Protein AF-A0A9E3YED6-F1 (afdb_monomer_lite)

Structure (mmCIF, N/CA/C/O backbone):
data_AF-A0A9E3YED6-F1
#
_entry.id   AF-A0A9E3YED6-F1
#
loop_
_atom_site.group_PDB
_atom_site.id
_atom_site.type_symbol
_atom_site.label_atom_id
_atom_site.label_alt_id
_atom_site.label_comp_id
_atom_site.label_asym_id
_atom_site.label_entity_id
_atom_site.label_seq_id
_atom_site.pdbx_PDB_ins_code
_atom_site.Cartn_x
_atom_site.Cartn_y
_atom_site.Cartn_z
_atom_site.occupancy
_atom_site.B_iso_or_equiv
_atom_site.auth_seq_id
_atom_site.auth_comp_id
_atom_site.auth_asym_id
_atom_site.auth_atom_id
_atom_site.pdbx_PDB_model_num
ATOM 1 N N . ASP A 1 1 ? 3.128 -20.786 -3.551 1.00 67.00 1 ASP A N 1
ATOM 2 C CA . ASP A 1 1 ? 2.257 -20.508 -2.385 1.00 67.00 1 ASP A CA 1
ATOM 3 C C . ASP A 1 1 ? 2.873 -20.641 -0.993 1.00 67.00 1 ASP A C 1
ATOM 5 O O . ASP A 1 1 ? 2.436 -19.907 -0.114 1.00 67.00 1 ASP A O 1
ATOM 9 N N . GLY A 1 2 ? 3.893 -21.478 -0.751 1.00 94.00 2 GLY A N 1
ATOM 10 C CA . GLY A 1 2 ? 4.405 -21.718 0.614 1.00 94.00 2 GLY A CA 1
ATOM 11 C C . GLY A 1 2 ? 4.853 -20.470 1.399 1.00 94.00 2 GLY A C 1
ATOM 12 O O . GLY A 1 2 ? 4.398 -20.253 2.518 1.00 94.00 2 GLY A O 1
ATOM 13 N N . PHE A 1 3 ? 5.691 -19.607 0.812 1.00 95.94 3 PHE A N 1
ATOM 14 C CA . PHE A 1 3 ? 6.208 -18.424 1.520 1.00 95.94 3 PHE A CA 1
ATOM 15 C C . PHE A 1 3 ? 5.111 -17.406 1.867 1.00 95.94 3 PHE A C 1
ATOM 17 O O . PHE A 1 3 ? 5.049 -16.913 2.990 1.00 95.94 3 PHE A O 1
ATOM 24 N N . ARG A 1 4 ? 4.188 -17.143 0.931 1.00 94.62 4 ARG A N 1
ATOM 25 C CA . ARG A 1 4 ? 3.044 -16.248 1.163 1.00 94.62 4 ARG A CA 1
ATOM 26 C C . ARG A 1 4 ? 2.175 -16.746 2.320 1.00 94.62 4 ARG A C 1
ATOM 28 O O . ARG A 1 4 ? 1.774 -15.942 3.157 1.00 94.62 4 ARG A O 1
ATOM 35 N N . ALA A 1 5 ? 1.904 -18.052 2.378 1.00 96.25 5 ALA A N 1
ATOM 36 C CA . ALA A 1 5 ? 1.136 -18.652 3.4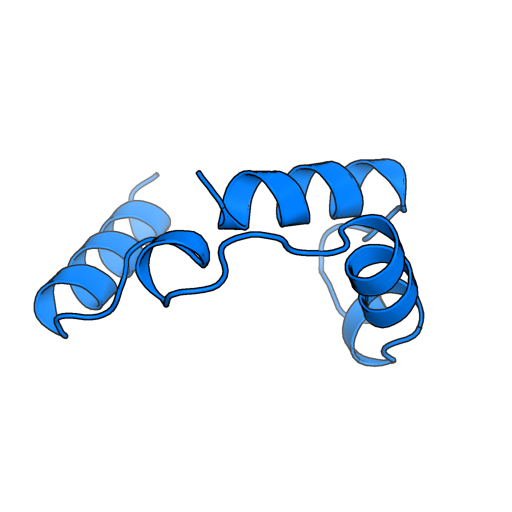66 1.00 96.25 5 ALA A CA 1
ATOM 37 C C . ALA A 1 5 ? 1.860 -18.521 4.816 1.00 96.25 5 ALA A C 1
ATOM 39 O O . ALA A 1 5 ? 1.240 -18.129 5.799 1.00 96.25 5 ALA A O 1
ATOM 40 N N . HIS A 1 6 ? 3.176 -18.756 4.850 1.00 97.31 6 HIS A N 1
ATOM 41 C CA . HIS A 1 6 ? 3.981 -18.573 6.059 1.00 97.31 6 HIS A CA 1
ATOM 42 C C . HIS A 1 6 ? 3.926 -17.131 6.589 1.00 97.31 6 HIS A C 1
ATOM 44 O O . HIS A 1 6 ? 3.698 -16.922 7.778 1.00 97.31 6 HIS A O 1
ATOM 50 N N . VAL A 1 7 ? 4.058 -16.129 5.710 1.00 96.44 7 VAL A N 1
ATOM 51 C CA . VAL A 1 7 ? 3.937 -14.711 6.098 1.00 96.44 7 VAL A CA 1
ATOM 52 C C . VAL A 1 7 ? 2.540 -14.407 6.644 1.00 96.44 7 VAL A C 1
ATOM 54 O O . VAL A 1 7 ? 2.419 -13.749 7.674 1.00 96.44 7 VAL A O 1
ATOM 57 N N . ARG A 1 8 ? 1.479 -14.918 6.003 1.00 94.31 8 ARG A N 1
ATOM 58 C CA . ARG A 1 8 ? 0.096 -14.740 6.481 1.00 94.31 8 ARG A CA 1
ATOM 59 C C . ARG A 1 8 ? -0.128 -15.380 7.854 1.00 94.31 8 ARG A C 1
ATOM 61 O O . ARG A 1 8 ? -0.721 -14.732 8.711 1.00 94.31 8 ARG A O 1
ATOM 68 N N . GLN A 1 9 ? 0.391 -16.586 8.089 1.00 96.69 9 GLN A N 1
ATOM 69 C CA . GLN A 1 9 ? 0.332 -17.226 9.405 1.00 96.69 9 GLN A CA 1
ATOM 70 C C . GLN A 1 9 ? 1.073 -16.393 10.453 1.00 96.69 9 GLN A C 1
ATOM 72 O O . GLN A 1 9 ? 0.539 -16.136 11.524 1.00 96.69 9 GLN A O 1
ATOM 77 N N . ARG A 1 10 ? 2.265 -15.884 10.120 1.00 97.38 10 ARG A N 1
ATOM 78 C CA . ARG A 1 10 ? 3.049 -15.065 11.048 1.00 97.38 10 ARG A CA 1
ATOM 79 C C . ARG A 1 10 ? 2.342 -13.764 11.438 1.00 97.38 10 ARG A C 1
ATOM 81 O O . ARG A 1 10 ? 2.433 -13.359 12.592 1.00 97.38 10 ARG A O 1
ATOM 88 N N . ILE A 1 11 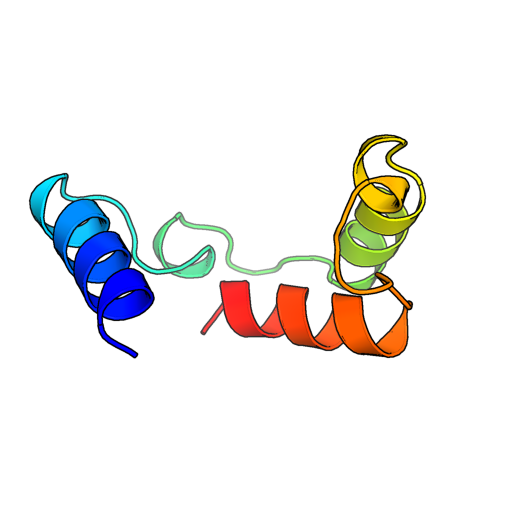? 1.651 -13.116 10.499 1.00 96.50 11 ILE A N 1
ATOM 89 C CA . ILE A 1 11 ? 0.815 -11.935 10.774 1.00 96.50 11 ILE A CA 1
ATOM 90 C C . ILE A 1 11 ? -0.293 -12.295 11.777 1.00 96.50 11 ILE A C 1
ATOM 92 O O . ILE A 1 11 ? -0.492 -11.562 12.746 1.00 96.50 11 ILE A O 1
ATOM 96 N N . ALA A 1 12 ? -0.958 -13.440 11.590 1.00 96.06 12 ALA A N 1
ATOM 97 C CA . ALA A 1 12 ? -2.002 -13.919 12.496 1.00 96.06 12 ALA A CA 1
ATOM 98 C C . ALA A 1 12 ? -1.460 -14.269 13.894 1.00 96.06 12 ALA A C 1
ATOM 100 O O . ALA A 1 12 ? -2.064 -13.879 14.890 1.00 96.06 12 ALA A O 1
ATOM 101 N N . ASP A 1 13 ? -0.298 -14.923 13.983 1.00 97.88 13 ASP A N 1
ATOM 102 C CA . ASP A 1 13 ? 0.345 -15.280 15.259 1.00 97.88 13 ASP A CA 1
ATOM 103 C C . ASP A 1 13 ? 0.705 -14.043 16.102 1.00 97.88 13 ASP A C 1
ATOM 105 O O . ASP A 1 13 ? 0.748 -14.109 17.329 1.00 97.88 13 ASP A O 1
ATOM 109 N N . LEU A 1 14 ? 0.970 -12.907 15.447 1.00 97.62 14 LEU A N 1
ATOM 110 C CA . LEU A 1 14 ? 1.242 -11.621 16.095 1.00 97.62 14 LEU A CA 1
ATOM 111 C C . LEU A 1 14 ? -0.034 -10.846 16.463 1.00 97.62 14 LEU A C 1
ATOM 113 O O . LEU A 1 14 ? 0.063 -9.767 17.042 1.00 97.62 14 LEU A O 1
ATOM 117 N N . GLY A 1 15 ? -1.217 -11.364 16.118 1.00 97.00 15 GLY A N 1
ATOM 118 C CA . GLY A 1 15 ? -2.497 -10.699 16.361 1.00 97.00 15 GLY A CA 1
ATOM 119 C C . GLY A 1 15 ? -2.710 -9.437 15.520 1.00 97.00 15 GLY A C 1
ATOM 120 O O . GLY A 1 15 ? -3.474 -8.561 15.919 1.00 97.00 15 GLY A O 1
ATOM 121 N N . LEU A 1 16 ? -2.024 -9.312 14.378 1.00 97.06 16 LEU A N 1
ATOM 122 C CA . LEU A 1 16 ? -2.161 -8.154 13.497 1.00 97.06 16 LEU A CA 1
ATOM 123 C C . LEU A 1 16 ? -3.425 -8.269 12.624 1.00 97.06 16 LEU A C 1
ATOM 125 O O . LEU A 1 16 ? -3.772 -9.370 12.185 1.00 97.06 16 LEU A O 1
ATOM 129 N N . PRO A 1 17 ? -4.096 -7.146 12.306 1.00 96.50 17 PRO A N 1
ATOM 130 C CA . PRO A 1 17 ? -5.203 -7.134 11.355 1.00 96.50 17 PRO A CA 1
ATOM 131 C C . PRO A 1 17 ? -4.799 -7.684 9.980 1.00 96.50 17 PRO A C 1
ATOM 133 O O . PRO A 1 17 ? -3.689 -7.459 9.498 1.00 96.50 17 PRO A O 1
ATOM 136 N N . HIS A 1 18 ? -5.715 -8.406 9.333 1.00 94.19 18 HIS A N 1
ATOM 137 C CA . HIS A 1 18 ? -5.446 -9.131 8.085 1.00 94.19 18 HIS A CA 1
ATOM 138 C C . HIS A 1 18 ? -5.493 -8.253 6.823 1.00 94.19 18 HIS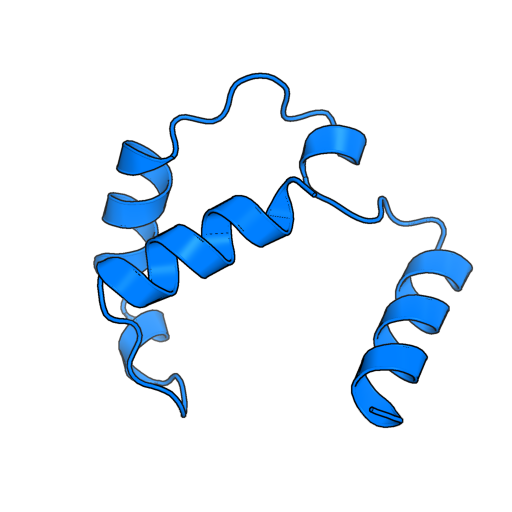 A C 1
ATOM 140 O O . HIS A 1 18 ? -4.941 -8.647 5.789 1.00 94.19 18 HIS A O 1
ATOM 146 N N . ASN A 1 19 ? -6.138 -7.089 6.920 1.00 96.12 19 ASN A N 1
ATOM 147 C CA . ASN A 1 19 ? -6.300 -6.091 5.870 1.00 96.12 19 ASN A CA 1
ATOM 148 C C 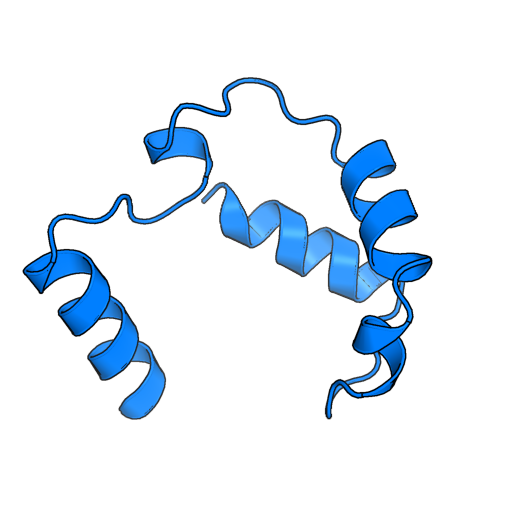. ASN A 1 19 ? -6.462 -4.688 6.496 1.00 96.12 19 ASN A C 1
ATOM 150 O O . ASN A 1 19 ? -6.542 -4.530 7.720 1.00 96.12 19 ASN A O 1
ATOM 154 N N . LEU A 1 20 ? -6.487 -3.657 5.654 1.00 96.88 20 LEU A N 1
ATOM 155 C CA . LEU A 1 20 ? -6.585 -2.259 6.078 1.00 96.88 20 LEU A CA 1
ATOM 156 C C . LEU A 1 20 ? -7.978 -1.887 6.613 1.00 96.88 20 LEU A C 1
ATOM 158 O O . LEU A 1 20 ? -8.089 -1.020 7.482 1.00 96.88 20 LEU A O 1
ATOM 162 N N . THR A 1 21 ? -9.027 -2.580 6.169 1.00 96.38 21 THR A N 1
ATOM 163 C CA . THR A 1 21 ? -10.386 -2.427 6.711 1.00 96.38 21 THR A CA 1
ATOM 164 C C . THR A 1 21 ? -10.430 -2.841 8.183 1.00 96.38 21 THR A C 1
ATOM 166 O O . THR A 1 21 ? -10.904 -2.089 9.031 1.00 96.38 21 THR A O 1
ATOM 169 N N . ALA A 1 22 ? -9.857 -4.001 8.516 1.00 95.75 22 ALA A N 1
ATOM 170 C CA . ALA A 1 22 ? -9.745 -4.519 9.877 1.00 95.75 22 ALA A CA 1
ATOM 171 C C . ALA A 1 22 ? -8.795 -3.687 10.755 1.00 95.75 22 ALA A C 1
ATOM 173 O O . ALA A 1 22 ? -8.909 -3.714 11.978 1.00 95.75 22 ALA A O 1
ATOM 174 N N . LEU A 1 23 ? -7.883 -2.924 10.143 1.00 96.12 23 LEU A N 1
ATOM 175 C CA . LEU A 1 23 ? -7.078 -1.907 10.825 1.00 96.12 23 LEU A CA 1
ATOM 176 C C . LEU A 1 23 ? -7.896 -0.644 11.180 1.00 96.12 23 LEU A C 1
ATOM 178 O O . LEU A 1 23 ? -7.425 0.186 11.953 1.00 96.12 23 LEU A O 1
ATOM 182 N N . GLY A 1 24 ? -9.116 -0.498 10.649 1.00 96.38 24 GLY A N 1
ATOM 183 C CA . GLY A 1 24 ? -10.035 0.609 10.936 1.00 96.38 24 GLY A CA 1
ATOM 184 C C . GLY A 1 24 ? -10.172 1.646 9.816 1.00 96.38 24 GLY A C 1
ATOM 185 O O . GLY A 1 24 ? -10.786 2.691 10.027 1.00 96.38 24 GLY A O 1
ATOM 186 N N . ILE A 1 25 ? -9.626 1.392 8.622 1.00 96.00 25 ILE A N 1
ATOM 187 C CA . ILE A 1 25 ? -9.738 2.310 7.480 1.00 96.00 25 ILE A CA 1
ATOM 188 C C . ILE A 1 25 ? -11.032 2.001 6.710 1.00 96.00 25 ILE A C 1
ATOM 190 O O . ILE A 1 25 ? -11.055 1.131 5.846 1.00 96.00 25 ILE A O 1
ATOM 194 N N . ALA A 1 26 ? -12.120 2.706 7.039 1.00 88.88 26 ALA A N 1
ATOM 195 C CA . ALA A 1 26 ? -13.462 2.399 6.522 1.00 88.88 26 ALA A CA 1
ATOM 196 C C . ALA A 1 26 ? -13.781 2.996 5.135 1.00 88.88 26 ALA A C 1
ATOM 198 O O . ALA A 1 26 ? -14.527 2.396 4.364 1.00 88.88 26 ALA A O 1
ATOM 199 N N . HIS A 1 27 ? -13.237 4.174 4.809 1.00 92.19 27 HIS A N 1
ATOM 200 C CA . HIS A 1 27 ? -13.550 4.902 3.569 1.00 92.19 27 HIS A CA 1
ATOM 201 C C . HIS A 1 27 ? -12.281 5.483 2.930 1.00 92.19 27 HIS A C 1
ATOM 203 O O . HIS A 1 27 ? -12.090 6.701 2.923 1.00 92.19 27 HIS A O 1
ATOM 209 N N . PRO A 1 28 ? -11.366 4.623 2.455 1.00 94.81 28 PRO A N 1
ATOM 210 C CA . PRO A 1 28 ? -10.148 5.075 1.795 1.00 94.81 28 PRO A CA 1
ATOM 211 C C . PRO A 1 28 ? -10.451 5.798 0.475 1.00 94.81 28 PRO A C 1
ATOM 213 O O . PRO A 1 28 ? -11.269 5.351 -0.328 1.00 94.81 28 PRO A O 1
ATOM 216 N N . ASP A 1 29 ? -9.715 6.872 0.200 1.00 97.06 29 ASP A N 1
ATOM 217 C CA . ASP A 1 29 ? -9.644 7.448 -1.143 1.00 97.06 29 ASP A CA 1
ATOM 218 C C . ASP A 1 29 ? -8.601 6.673 -1.964 1.00 97.06 29 ASP A C 1
ATOM 220 O O . ASP A 1 29 ? -7.390 6.885 -1.847 1.00 97.06 29 ASP A O 1
ATOM 224 N N . HIS A 1 30 ? -9.072 5.728 -2.779 1.00 96.38 30 HIS A N 1
ATOM 225 C CA . HIS A 1 30 ? -8.201 4.864 -3.580 1.00 96.38 30 HIS A CA 1
ATOM 226 C C . HIS A 1 30 ? -7.413 5.643 -4.640 1.00 96.38 30 HIS A C 1
ATOM 228 O O . HIS A 1 30 ? -6.295 5.245 -4.975 1.00 96.38 30 HIS A O 1
ATOM 234 N N . ASP A 1 31 ? -7.963 6.739 -5.164 1.00 97.44 31 ASP A N 1
ATOM 235 C CA . ASP A 1 31 ? -7.288 7.546 -6.178 1.00 97.44 31 ASP A CA 1
ATOM 236 C C . ASP A 1 31 ? -6.164 8.370 -5.549 1.00 97.44 31 ASP A C 1
ATOM 238 O O . ASP A 1 31 ? -5.059 8.426 -6.099 1.00 97.44 31 ASP A O 1
ATOM 242 N N . ALA A 1 32 ? -6.396 8.927 -4.357 1.00 97.81 32 ALA A N 1
ATOM 243 C CA . ALA A 1 32 ? -5.354 9.593 -3.583 1.00 97.81 32 ALA A CA 1
ATOM 244 C C . ALA A 1 32 ? -4.228 8.624 -3.182 1.00 97.81 32 ALA A C 1
ATOM 246 O O . ALA A 1 32 ? -3.050 8.955 -3.344 1.00 97.81 32 ALA A O 1
ATOM 247 N N . LEU A 1 33 ? -4.566 7.411 -2.723 1.00 97.75 33 LEU A N 1
ATOM 248 C CA . LEU A 1 33 ? -3.583 6.371 -2.390 1.00 97.75 33 LEU A CA 1
ATOM 249 C C . LEU A 1 33 ? -2.750 5.962 -3.609 1.00 97.75 33 LEU A C 1
ATOM 251 O O . LEU A 1 33 ? -1.525 5.875 -3.519 1.00 97.75 33 LEU A O 1
ATOM 255 N N . LEU A 1 34 ? -3.394 5.761 -4.762 1.00 98.06 34 LEU A N 1
ATOM 256 C CA . LEU A 1 34 ? -2.712 5.433 -6.012 1.00 98.06 34 LEU A CA 1
ATOM 257 C C . LEU A 1 34 ? -1.757 6.553 -6.436 1.00 98.06 34 LEU A C 1
ATOM 259 O O . LEU A 1 34 ? -0.601 6.289 -6.768 1.00 98.06 34 LEU A O 1
ATOM 263 N N . ALA A 1 35 ? -2.220 7.804 -6.404 1.00 97.94 35 ALA A N 1
ATOM 264 C CA . ALA A 1 35 ? -1.403 8.957 -6.757 1.00 97.94 35 ALA A CA 1
ATOM 265 C C . ALA A 1 35 ? -0.205 9.131 -5.811 1.00 97.94 35 ALA A C 1
ATOM 267 O O . ALA A 1 35 ? 0.876 9.499 -6.270 1.00 97.94 35 ALA A O 1
ATOM 268 N N . GLY A 1 36 ? -0.381 8.862 -4.514 1.00 97.56 36 GLY A N 1
ATOM 269 C CA . GLY A 1 36 ? 0.701 8.861 -3.529 1.00 97.56 36 GLY A CA 1
ATOM 270 C C . GLY A 1 36 ? 1.724 7.762 -3.807 1.00 97.56 36 GLY A C 1
ATOM 271 O O . GLY A 1 36 ? 2.911 8.050 -3.938 1.00 97.56 36 GLY A O 1
ATOM 272 N N . ALA A 1 37 ? 1.259 6.525 -3.992 1.00 97.06 37 ALA A N 1
ATOM 273 C CA . ALA A 1 37 ? 2.119 5.377 -4.263 1.00 97.06 37 ALA A CA 1
ATOM 274 C C . ALA A 1 37 ? 2.962 5.568 -5.533 1.00 97.06 37 ALA A C 1
ATOM 276 O O . ALA A 1 37 ? 4.163 5.324 -5.523 1.00 97.06 37 ALA A O 1
ATOM 277 N N . LEU A 1 38 ? 2.373 6.057 -6.629 1.00 96.56 38 LEU A N 1
ATOM 278 C CA . LEU A 1 38 ? 3.108 6.247 -7.887 1.00 96.56 38 LEU A CA 1
ATOM 279 C C . LEU A 1 38 ? 4.136 7.390 -7.843 1.00 96.56 38 LEU A C 1
ATOM 281 O O . LEU A 1 38 ? 5.036 7.416 -8.679 1.00 96.56 38 LEU A O 1
ATOM 285 N N . LYS A 1 39 ? 4.007 8.334 -6.902 1.00 97.12 39 LYS A N 1
ATOM 286 C CA . LYS A 1 39 ? 4.975 9.426 -6.702 1.00 97.12 39 LYS A CA 1
ATOM 287 C C . LYS A 1 39 ? 6.127 9.037 -5.779 1.00 97.12 39 LYS A C 1
ATOM 289 O O . LYS A 1 39 ? 7.147 9.723 -5.784 1.00 97.12 39 LYS A O 1
ATOM 294 N N . ASP A 1 40 ? 5.958 7.990 -4.978 1.00 97.00 40 ASP A N 1
ATOM 295 C CA . ASP A 1 40 ? 6.973 7.573 -4.022 1.00 97.00 40 ASP A CA 1
ATOM 296 C C . ASP A 1 40 ? 8.228 7.023 -4.739 1.00 97.00 40 ASP A C 1
ATOM 298 O O . ASP A 1 40 ? 8.109 6.150 -5.604 1.00 97.00 40 ASP A O 1
ATOM 302 N N . PRO A 1 41 ? 9.446 7.499 -4.409 1.00 94.81 41 PRO A N 1
ATOM 303 C CA . PRO A 1 41 ? 10.670 7.038 -5.065 1.00 94.81 41 PRO A CA 1
ATOM 304 C C . PRO A 1 41 ? 10.957 5.541 -4.895 1.00 94.81 41 PRO A C 1
ATOM 306 O O . PRO A 1 41 ? 11.613 4.950 -5.755 1.00 94.81 41 PRO A O 1
ATOM 309 N N . SER A 1 42 ? 10.473 4.904 -3.819 1.00 95.25 42 SER A N 1
ATOM 310 C CA . SER A 1 42 ? 10.683 3.467 -3.588 1.00 95.25 42 SER A CA 1
ATOM 311 C C . SER A 1 42 ? 9.952 2.596 -4.614 1.00 95.25 42 SER A C 1
ATOM 313 O O . SER A 1 42 ? 10.362 1.463 -4.876 1.00 95.25 42 SER A O 1
ATOM 315 N N . THR A 1 43 ? 8.929 3.142 -5.275 1.00 95.31 43 THR A N 1
ATOM 316 C CA . THR A 1 43 ? 8.078 2.437 -6.235 1.00 95.31 43 THR A CA 1
ATOM 317 C C . THR A 1 43 ? 8.855 1.920 -7.447 1.00 95.31 43 THR A C 1
ATOM 319 O O . THR A 1 43 ? 8.547 0.836 -7.948 1.00 95.31 43 THR A O 1
ATOM 322 N N . ALA A 1 44 ? 9.908 2.633 -7.866 1.00 91.19 44 ALA A N 1
ATOM 323 C CA . ALA A 1 44 ? 10.776 2.254 -8.984 1.00 91.19 44 ALA A CA 1
ATOM 324 C C . ALA A 1 44 ? 11.654 1.018 -8.701 1.00 91.19 44 ALA A C 1
ATOM 326 O O . ALA A 1 44 ? 12.125 0.381 -9.639 1.00 91.19 44 ALA A O 1
ATOM 327 N N . GLY A 1 45 ? 11.869 0.668 -7.427 1.00 93.94 45 GLY A N 1
ATOM 328 C CA . GLY A 1 45 ? 12.689 -0.480 -7.026 1.00 93.94 45 GLY A CA 1
ATOM 329 C C . GLY A 1 45 ? 11.951 -1.821 -7.029 1.00 93.94 45 GLY A C 1
ATOM 330 O O . GLY A 1 45 ? 12.568 -2.854 -6.772 1.00 93.94 45 GLY A O 1
ATOM 331 N N . ASN A 1 46 ? 10.640 -1.833 -7.290 1.00 96.06 46 ASN A N 1
ATOM 332 C CA . ASN A 1 46 ? 9.865 -3.069 -7.288 1.00 96.06 46 ASN A CA 1
ATOM 333 C C . ASN A 1 46 ? 10.250 -3.978 -8.471 1.00 96.06 46 ASN A C 1
ATOM 335 O O . ASN A 1 46 ? 10.364 -3.502 -9.601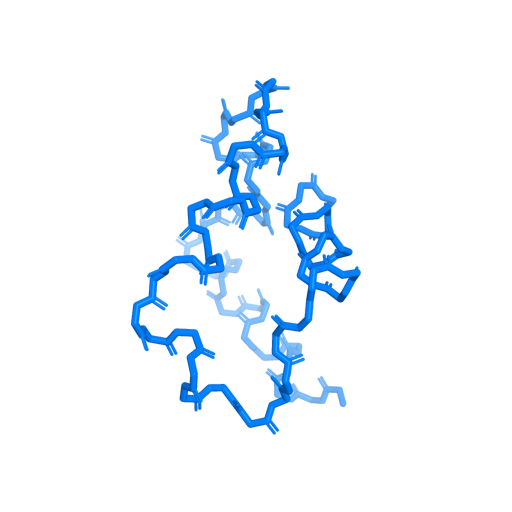 1.00 96.06 46 ASN A O 1
ATOM 339 N N . PRO A 1 47 ? 10.381 -5.302 -8.254 1.00 95.50 47 PRO A N 1
ATOM 340 C CA . PRO A 1 47 ? 10.756 -6.248 -9.310 1.00 95.50 47 PRO A CA 1
ATOM 341 C C . PRO A 1 47 ? 9.675 -6.405 -10.390 1.00 95.50 47 PRO A C 1
ATOM 343 O O . PRO A 1 47 ? 9.961 -6.866 -11.492 1.00 95.50 47 PRO A O 1
ATOM 346 N N . VAL A 1 48 ? 8.432 -6.031 -10.072 1.00 94.75 48 VAL A N 1
ATOM 347 C CA . VAL A 1 48 ? 7.319 -5.942 -11.018 1.00 94.75 48 VAL A CA 1
ATOM 348 C C . VAL A 1 48 ? 6.984 -4.461 -11.216 1.00 94.75 48 VAL A C 1
ATOM 350 O O . VAL A 1 48 ? 6.779 -3.766 -10.218 1.00 94.75 48 VAL A O 1
ATOM 353 N N . PRO A 1 49 ? 6.892 -3.964 -12.466 1.00 94.69 49 PRO A N 1
ATOM 354 C CA . PRO A 1 49 ? 6.555 -2.570 -12.728 1.00 94.69 49 PRO A CA 1
ATOM 355 C C . PRO A 1 49 ? 5.218 -2.157 -12.104 1.00 94.69 49 PRO A C 1
ATOM 357 O O . PRO A 1 49 ? 4.158 -2.702 -12.422 1.00 94.69 49 PRO A O 1
ATOM 360 N N . MET A 1 50 ? 5.263 -1.135 -11.254 1.00 96.56 50 MET A N 1
ATOM 361 C CA . MET A 1 50 ? 4.101 -0.586 -10.551 1.00 96.56 50 MET A CA 1
ATOM 362 C C . MET A 1 50 ? 3.305 0.366 -11.452 1.00 96.56 50 MET A C 1
ATOM 364 O O . MET A 1 50 ? 3.275 1.577 -11.247 1.00 96.56 50 MET A O 1
ATOM 368 N N . THR A 1 51 ? 2.676 -0.172 -12.499 1.00 96.69 51 THR A N 1
ATOM 369 C CA . THR A 1 51 ? 1.797 0.614 -13.382 1.00 96.69 51 THR A CA 1
ATOM 370 C C . THR A 1 51 ? 0.526 1.053 -12.653 1.00 96.69 51 THR A C 1
ATOM 372 O O . THR A 1 51 ? 0.071 0.377 -11.734 1.00 96.69 51 THR A O 1
ATOM 375 N N . ALA A 1 52 ? -0.112 2.142 -13.093 1.00 97.06 52 ALA A N 1
ATOM 376 C CA . ALA A 1 52 ? -1.339 2.629 -12.457 1.00 97.06 52 ALA A CA 1
ATOM 377 C C . ALA A 1 52 ? -2.460 1.571 -12.406 1.00 97.06 52 ALA A C 1
ATOM 379 O O . ALA A 1 52 ? -3.144 1.448 -11.392 1.00 97.06 52 ALA A O 1
ATOM 380 N N . ALA A 1 53 ? -2.618 0.781 -13.473 1.00 96.69 53 ALA A N 1
ATOM 381 C CA . ALA A 1 53 ? -3.610 -0.290 -13.531 1.00 96.69 53 ALA A CA 1
ATOM 382 C C . ALA A 1 53 ? -3.307 -1.409 -12.520 1.00 96.69 53 ALA A C 1
ATOM 384 O O . ALA A 1 53 ? -4.197 -1.835 -11.791 1.00 96.69 53 ALA A O 1
ATOM 385 N N . PHE A 1 54 ? -2.047 -1.846 -12.434 1.00 96.62 54 PHE A N 1
ATOM 386 C CA . PHE A 1 54 ? -1.639 -2.895 -11.499 1.00 96.62 54 PHE A CA 1
ATOM 387 C C . PHE A 1 54 ? -1.711 -2.431 -10.040 1.00 96.62 54 PHE A C 1
ATOM 389 O O . PHE A 1 54 ? -2.301 -3.110 -9.199 1.00 96.62 54 PHE A O 1
ATOM 396 N N . THR A 1 55 ? -1.172 -1.249 -9.746 1.00 97.38 55 THR A N 1
ATOM 397 C CA . THR A 1 55 ? -1.155 -0.679 -8.395 1.00 97.38 55 THR A CA 1
ATOM 398 C C . THR A 1 55 ? -2.570 -0.437 -7.873 1.00 97.38 55 THR A C 1
ATOM 400 O O . THR A 1 55 ? -2.828 -0.674 -6.697 1.00 97.38 55 THR A O 1
ATOM 403 N N . ARG A 1 56 ? -3.521 -0.052 -8.737 1.00 97.69 56 ARG A N 1
ATOM 404 C CA . ARG A 1 56 ? -4.937 0.065 -8.356 1.00 97.69 56 ARG A CA 1
ATOM 405 C C . ARG A 1 56 ? -5.508 -1.266 -7.860 1.00 97.69 56 ARG A C 1
ATOM 407 O O . ARG A 1 56 ? -6.177 -1.286 -6.830 1.00 97.69 56 ARG A O 1
ATOM 414 N N . THR A 1 57 ? -5.219 -2.366 -8.555 1.00 97.38 57 THR A N 1
ATOM 415 C CA . THR A 1 57 ? -5.650 -3.709 -8.137 1.00 97.38 57 THR A CA 1
ATOM 416 C C . THR A 1 57 ? -4.982 -4.136 -6.831 1.00 97.38 57 THR A C 1
ATOM 418 O O . THR A 1 57 ? -5.646 -4.704 -5.969 1.00 97.38 57 THR A O 1
ATOM 421 N N . LEU A 1 58 ? -3.691 -3.828 -6.648 1.00 96.50 58 LEU A N 1
ATOM 422 C CA . LEU A 1 58 ? -2.990 -4.104 -5.390 1.00 96.50 58 LEU A CA 1
ATOM 423 C C . LEU A 1 58 ? -3.590 -3.338 -4.209 1.00 96.50 58 LEU A C 1
ATOM 425 O O . LEU A 1 58 ? -3.787 -3.930 -3.154 1.00 96.50 58 LEU A O 1
ATOM 429 N N . ILE A 1 59 ? -3.898 -2.049 -4.385 1.00 97.31 59 ILE A N 1
ATOM 430 C CA . ILE A 1 59 ? -4.532 -1.233 -3.342 1.00 97.31 59 ILE A CA 1
ATOM 431 C C . ILE A 1 59 ? -5.882 -1.835 -2.957 1.00 97.31 59 ILE A C 1
ATOM 433 O O . ILE A 1 59 ? -6.129 -2.009 -1.770 1.00 97.31 59 ILE A O 1
ATOM 437 N N . ALA A 1 60 ? -6.723 -2.207 -3.928 1.00 95.88 60 ALA A N 1
ATOM 438 C CA . ALA A 1 60 ? -8.011 -2.843 -3.644 1.00 95.88 60 ALA A CA 1
ATOM 439 C C . ALA A 1 60 ? -7.849 -4.139 -2.828 1.00 95.88 60 ALA A C 1
ATOM 441 O O . ALA A 1 60 ? -8.488 -4.292 -1.792 1.00 95.88 60 ALA A O 1
ATOM 442 N N . ALA A 1 61 ? -6.900 -4.999 -3.210 1.00 96.38 61 ALA A N 1
ATOM 443 C CA . ALA A 1 61 ? -6.617 -6.253 -2.511 1.00 96.38 61 ALA A CA 1
ATOM 444 C C . ALA A 1 61 ? -6.062 -6.081 -1.080 1.00 96.38 61 ALA A C 1
ATOM 446 O O . ALA A 1 61 ? -5.936 -7.064 -0.353 1.00 96.38 61 ALA A O 1
ATOM 447 N N . CYS A 1 62 ? -5.686 -4.864 -0.669 1.00 96.44 62 CYS A N 1
ATOM 448 C CA . CYS A 1 62 ? -5.303 -4.563 0.713 1.00 96.44 62 CYS A CA 1
ATOM 449 C C . CYS A 1 62 ? -6.506 -4.291 1.629 1.00 96.44 62 CYS A C 1
ATOM 451 O O . CYS A 1 62 ? -6.312 -4.208 2.844 1.00 96.44 62 CYS A O 1
ATOM 453 N N . PHE A 1 63 ? -7.710 -4.115 1.075 1.00 95.50 63 PHE 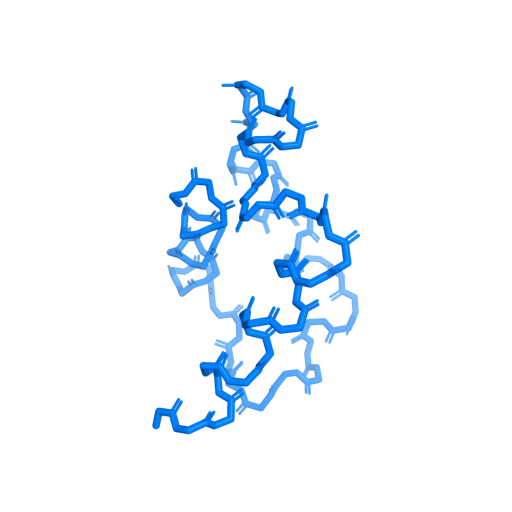A N 1
ATOM 454 C CA . PHE A 1 63 ? -8.954 -3.896 1.825 1.00 95.50 63 PHE A CA 1
ATOM 455 C C . PHE A 1 63 ? -9.852 -5.140 1.892 1.00 95.50 63 PHE A C 1
ATOM 457 O O . PHE A 1 63 ? -10.750 -5.165 2.738 1.00 95.50 63 PHE A O 1
ATOM 464 N N . ASP A 1 64 ? -9.559 -6.152 1.069 1.00 86.44 64 ASP A N 1
ATOM 465 C CA . ASP A 1 64 ? -10.142 -7.502 1.098 1.00 86.44 64 ASP A CA 1
ATOM 466 C C . ASP A 1 64 ? -9.415 -8.407 2.110 1.00 86.44 64 ASP A C 1
ATOM 468 O O . ASP A 1 64 ? -10.097 -9.086 2.909 1.00 86.44 64 ASP A O 1
#

Radius of gyration: 13.5 Å; chains: 1; bounding box: 26×31×30 Å

Sequence (64 aa):
DGFRAHVRQRIADLGLPHNLTALGIAHPDHDALLAGALKDPSTAGNPVPMTAAFTRTLIAACFD

Secondary structure (DSSP, 8-state):
-HHHHHHHHHHHHTT--SSTTTTT--S--HHHHHHHHHHSGGGGG-SS---HHHHHHHHHTTT-

Foldseek 3Di:
DVVVVVVQVVCVVVVHDNAVVSVPPPDDPLVVVLVVLVPDPCQVVDPDRPDSVNVSVVNVVRHD

pLDDT: mean 95.5, std 4.11, range [67.0, 98.06]